Protein AF-A0A2I0SC92-F1 (afdb_monomer_lite)

Organism: NCBI:txid2058924

Radius of gyration: 16.12 Å; chains: 1; bounding box: 43×24×36 Å

Structure (mmCIF, N/CA/C/O backbone):
data_AF-A0A2I0SC92-F1
#
_entry.id   AF-A0A2I0SC92-F1
#
loop_
_atom_site.group_PDB
_atom_site.id
_atom_site.type_symbol
_atom_site.label_atom_id
_atom_site.label_alt_id
_atom_site.label_comp_id
_atom_site.label_asym_id
_atom_site.label_entity_id
_ato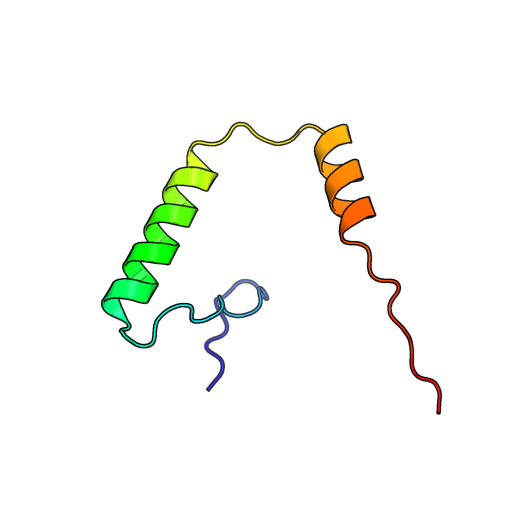m_site.label_seq_id
_atom_site.pdbx_PDB_ins_code
_atom_site.Cartn_x
_atom_site.Cartn_y
_atom_site.Cartn_z
_atom_site.occupancy
_atom_site.B_iso_or_equiv
_atom_site.auth_seq_id
_atom_site.auth_comp_id
_atom_site.auth_asym_id
_atom_site.auth_atom_id
_atom_site.pdbx_PDB_model_num
ATOM 1 N N . MET A 1 1 ? -4.505 -9.463 -23.895 1.00 33.84 1 MET A N 1
ATOM 2 C CA . MET A 1 1 ? -4.089 -10.643 -23.109 1.00 33.84 1 MET A CA 1
ATOM 3 C C . MET A 1 1 ? -4.043 -10.224 -21.648 1.00 33.84 1 MET A C 1
ATOM 5 O O . MET A 1 1 ? -3.046 -9.660 -21.219 1.00 33.84 1 MET A O 1
ATOM 9 N N . ALA A 1 2 ? -5.156 -10.360 -20.926 1.00 43.53 2 ALA A N 1
ATOM 10 C CA . ALA A 1 2 ? -5.185 -10.083 -19.493 1.00 43.53 2 ALA A CA 1
ATOM 11 C C . ALA A 1 2 ? -4.531 -11.268 -18.774 1.00 43.53 2 ALA A C 1
ATOM 13 O O . ALA A 1 2 ? -4.977 -12.400 -18.930 1.00 43.53 2 ALA A O 1
ATOM 14 N N . VAL A 1 3 ? -3.437 -11.011 -18.063 1.00 48.59 3 VAL A N 1
ATOM 15 C CA . VAL A 1 3 ? -2.791 -12.002 -17.201 1.00 48.59 3 VAL A CA 1
ATOM 16 C C . VAL A 1 3 ? -3.506 -11.970 -15.854 1.00 48.59 3 VAL A C 1
ATOM 18 O O . VAL A 1 3 ? -3.224 -11.131 -15.004 1.00 48.59 3 VAL A O 1
ATOM 21 N N . GLU A 1 4 ? -4.526 -12.809 -15.708 1.00 45.06 4 GLU A N 1
ATOM 22 C CA . GLU A 1 4 ? -5.212 -13.004 -14.432 1.00 45.06 4 GLU A CA 1
ATOM 23 C C . GLU A 1 4 ? -4.237 -13.651 -13.442 1.00 45.06 4 GLU A C 1
ATOM 25 O O . GLU A 1 4 ? -3.757 -14.761 -13.663 1.00 45.06 4 GLU A O 1
ATOM 30 N N . ASP A 1 5 ? -3.910 -12.934 -12.367 1.00 55.34 5 ASP A N 1
ATOM 31 C CA . ASP A 1 5 ? -3.132 -13.476 -11.256 1.00 55.34 5 ASP A CA 1
ATOM 32 C C . ASP A 1 5 ? -4.088 -14.227 -10.313 1.00 55.34 5 ASP A C 1
ATOM 34 O O . ASP A 1 5 ? -5.180 -13.753 -9.987 1.00 55.34 5 ASP A O 1
ATOM 38 N N . THR A 1 6 ? -3.683 -15.431 -9.926 1.00 50.50 6 THR A N 1
ATOM 39 C CA . THR A 1 6 ? -4.459 -16.640 -9.571 1.00 50.50 6 THR A CA 1
ATOM 40 C C . THR A 1 6 ? -5.410 -16.588 -8.352 1.00 50.50 6 THR A C 1
ATOM 42 O O . THR A 1 6 ? -5.687 -17.614 -7.736 1.00 50.50 6 THR A O 1
ATOM 45 N N . LEU A 1 7 ? -5.959 -15.429 -7.977 1.00 56.44 7 LEU A N 1
ATOM 46 C CA . LEU A 1 7 ? -6.851 -15.253 -6.814 1.00 56.44 7 LEU A CA 1
ATOM 47 C C . LEU A 1 7 ? -8.140 -14.464 -7.122 1.00 56.44 7 LEU A C 1
ATOM 49 O O . LEU A 1 7 ? -8.776 -13.941 -6.208 1.00 56.44 7 LEU A O 1
ATOM 53 N N . GLY A 1 8 ? -8.516 -14.316 -8.397 1.00 56.34 8 GLY A N 1
ATOM 54 C CA . GLY A 1 8 ? -9.640 -13.454 -8.799 1.00 56.34 8 GLY A CA 1
ATOM 55 C C . GLY A 1 8 ? -9.371 -11.963 -8.554 1.00 56.34 8 GLY A C 1
ATOM 56 O O . GLY A 1 8 ? -10.290 -11.143 -8.560 1.00 56.34 8 GLY A O 1
ATOM 57 N N . ARG A 1 9 ? -8.104 -11.598 -8.315 1.00 61.28 9 ARG A N 1
ATOM 58 C CA . ARG A 1 9 ? -7.661 -10.208 -8.236 1.00 61.28 9 ARG A CA 1
ATOM 59 C C . ARG A 1 9 ? -7.429 -9.714 -9.668 1.00 61.28 9 ARG A C 1
ATOM 61 O O . ARG A 1 9 ? -6.764 -10.411 -10.433 1.00 61.28 9 ARG A O 1
ATOM 68 N N . PRO A 1 10 ? -7.925 -8.521 -10.040 1.00 71.88 10 PRO A N 1
ATOM 69 C CA . PRO A 1 10 ? -7.595 -7.944 -11.335 1.00 71.88 10 PRO A CA 1
ATOM 70 C C . PRO A 1 10 ? -6.076 -7.839 -11.496 1.00 71.88 10 PRO A C 1
ATOM 72 O O . PRO A 1 10 ? -5.359 -7.546 -10.532 1.00 71.88 10 PRO A O 1
ATOM 75 N N . ALA A 1 11 ? -5.602 -8.068 -12.721 1.00 79.38 11 ALA A N 1
ATOM 76 C CA . ALA A 1 11 ? -4.194 -7.929 -13.069 1.00 79.38 11 ALA A CA 1
ATOM 77 C C . ALA A 1 11 ? -3.654 -6.571 -12.593 1.00 79.38 11 ALA A C 1
ATOM 79 O O . ALA A 1 11 ? -4.324 -5.539 -12.719 1.00 79.38 11 ALA A O 1
ATOM 80 N N . ARG A 1 12 ? -2.433 -6.559 -12.044 1.00 84.50 12 ARG A N 1
ATOM 81 C CA . ARG A 1 12 ? -1.792 -5.307 -11.624 1.00 84.50 12 ARG A CA 1
ATOM 82 C C . ARG A 1 12 ? -1.631 -4.383 -12.839 1.00 84.50 12 ARG A C 1
ATOM 84 O O . ARG A 1 12 ? -1.184 -4.847 -13.888 1.00 84.50 12 ARG A O 1
ATOM 91 N N . PRO A 1 13 ? -1.933 -3.079 -12.713 1.00 90.81 13 PRO A N 1
ATOM 92 C CA . PRO A 1 13 ? -1.702 -2.135 -13.797 1.00 90.81 13 PRO A CA 1
ATOM 93 C C . PRO A 1 13 ? -0.229 -2.086 -14.214 1.00 90.81 13 PRO A C 1
ATOM 95 O O . PRO A 1 13 ? 0.673 -2.107 -13.369 1.00 90.81 13 PRO A O 1
ATOM 98 N N . ILE A 1 14 ? 0.012 -1.950 -15.516 1.00 92.88 14 ILE A N 1
ATOM 99 C CA . ILE A 1 14 ? 1.343 -1.668 -16.055 1.00 92.88 14 ILE A CA 1
ATOM 100 C C . ILE A 1 14 ? 1.623 -0.175 -15.848 1.00 92.88 14 ILE A C 1
ATOM 102 O O . ILE A 1 14 ? 0.869 0.675 -16.317 1.00 92.88 14 ILE A O 1
ATOM 106 N N . ARG A 1 15 ? 2.683 0.147 -15.100 1.00 92.81 15 ARG A N 1
ATOM 107 C CA . ARG A 1 15 ? 3.131 1.527 -14.832 1.00 92.81 15 ARG A CA 1
ATOM 108 C C . ARG A 1 15 ? 4.269 1.967 -15.746 1.00 92.81 15 ARG A C 1
ATOM 110 O O . ARG A 1 15 ? 4.420 3.160 -15.986 1.00 92.81 15 ARG A O 1
ATOM 117 N N . PHE A 1 16 ? 5.067 1.015 -16.217 1.00 95.50 16 PHE A N 1
ATOM 118 C CA . PHE A 1 16 ? 6.201 1.243 -17.107 1.00 95.50 16 PHE A CA 1
ATOM 119 C C . PHE A 1 16 ? 6.146 0.234 -18.253 1.00 95.50 16 PHE A C 1
ATOM 121 O O . PHE A 1 16 ? 5.834 -0.929 -18.012 1.00 95.50 16 PHE A O 1
ATOM 128 N N . GLU A 1 17 ? 6.459 0.673 -19.473 1.00 94.81 17 GLU A N 1
ATOM 129 C CA . GLU A 1 17 ? 6.508 -0.207 -20.651 1.00 94.81 17 GLU A CA 1
ATOM 130 C C . GLU A 1 17 ? 7.609 -1.264 -20.533 1.00 94.81 17 GLU A C 1
ATOM 132 O O . GLU A 1 17 ? 7.399 -2.412 -20.911 1.00 94.81 17 GLU A O 1
ATOM 137 N N . ASP A 1 18 ? 8.760 -0.890 -19.961 1.00 96.19 18 ASP A N 1
ATOM 138 C CA . ASP A 1 18 ? 9.840 -1.823 -19.649 1.00 96.19 18 ASP A CA 1
ATOM 139 C C . ASP A 1 18 ? 9.376 -2.845 -18.587 1.00 96.19 18 ASP A C 1
ATOM 141 O O . ASP A 1 18 ? 9.130 -2.461 -17.430 1.00 96.19 18 ASP A O 1
ATOM 145 N N . PRO A 1 19 ? 9.297 -4.147 -18.934 1.00 94.62 19 PRO A N 1
ATOM 146 C CA . PRO A 1 19 ? 8.840 -5.185 -18.019 1.00 94.62 19 PRO A CA 1
ATOM 147 C C . PRO A 1 19 ? 9.701 -5.307 -16.760 1.00 94.62 19 PRO A C 1
ATOM 149 O O . PRO A 1 19 ? 9.158 -5.521 -15.674 1.00 94.62 19 PRO A O 1
ATOM 152 N N . ALA A 1 20 ? 11.023 -5.139 -16.872 1.00 95.69 20 ALA A N 1
ATOM 153 C CA . ALA A 1 20 ? 11.936 -5.281 -15.739 1.00 95.69 20 ALA A CA 1
ATOM 154 C C . ALA A 1 20 ? 11.724 -4.147 -14.730 1.00 95.69 20 ALA A C 1
ATOM 156 O O . ALA A 1 20 ? 11.605 -4.378 -13.523 1.00 95.69 20 ALA A O 1
ATOM 157 N N . ARG A 1 21 ? 11.580 -2.915 -15.229 1.00 96.81 21 ARG A N 1
ATOM 158 C CA . ARG A 1 21 ? 11.263 -1.745 -14.404 1.00 96.81 21 ARG A CA 1
ATOM 159 C C . ARG A 1 21 ? 9.879 -1.849 -13.762 1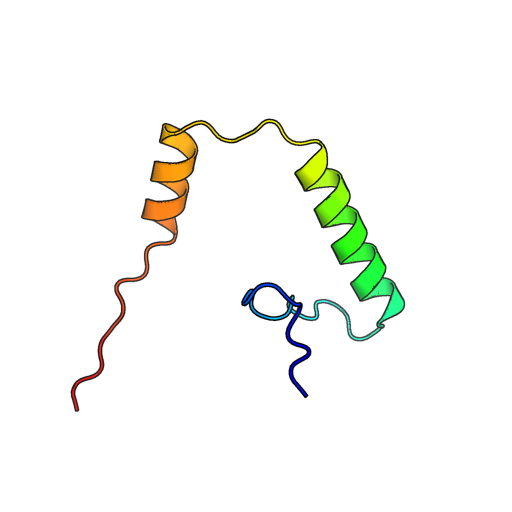.00 96.81 21 ARG A C 1
ATOM 161 O O . ARG A 1 21 ? 9.721 -1.484 -12.596 1.00 96.81 21 ARG A O 1
ATOM 168 N N . ASN A 1 22 ? 8.885 -2.358 -14.491 1.00 95.75 22 ASN A N 1
ATOM 169 C CA . ASN A 1 22 ? 7.542 -2.573 -13.955 1.00 95.75 22 ASN A CA 1
ATOM 170 C C . ASN A 1 22 ? 7.529 -3.636 -12.844 1.00 95.75 22 ASN A C 1
ATOM 172 O O . ASN A 1 22 ? 6.909 -3.423 -11.801 1.00 95.75 22 ASN A O 1
ATOM 176 N N . ALA A 1 23 ? 8.261 -4.738 -13.026 1.00 94.69 23 ALA A N 1
ATOM 177 C CA . ALA A 1 23 ? 8.419 -5.774 -12.008 1.00 94.69 23 ALA A CA 1
ATOM 178 C C . ALA A 1 23 ? 9.126 -5.235 -10.753 1.00 94.69 23 ALA A C 1
ATOM 180 O O . ALA A 1 23 ? 8.627 -5.417 -9.643 1.00 94.69 23 ALA A O 1
ATOM 181 N N . ALA A 1 24 ? 10.228 -4.496 -10.919 1.00 97.06 24 ALA A N 1
ATOM 182 C CA . ALA A 1 24 ? 10.963 -3.893 -9.806 1.00 97.06 24 ALA A CA 1
ATOM 183 C C . ALA A 1 24 ? 10.111 -2.889 -9.007 1.00 97.06 24 ALA A C 1
ATOM 185 O O . ALA A 1 24 ? 10.180 -2.848 -7.777 1.00 97.06 24 ALA A O 1
ATOM 186 N N . TYR A 1 25 ? 9.274 -2.099 -9.689 1.00 96.75 25 TYR A N 1
ATOM 187 C CA . TYR A 1 25 ? 8.327 -1.196 -9.035 1.00 96.75 25 TYR A CA 1
ATOM 188 C C . TYR A 1 25 ? 7.350 -1.959 -8.139 1.00 96.75 25 TYR A C 1
ATOM 190 O O . TYR A 1 25 ? 7.202 -1.629 -6.964 1.00 96.75 25 TYR A O 1
ATOM 198 N N . TRP A 1 26 ? 6.708 -2.994 -8.678 1.00 95.69 26 TRP A N 1
ATOM 199 C CA . TRP A 1 26 ? 5.718 -3.765 -7.936 1.00 95.69 26 TRP A CA 1
ATOM 200 C C . TRP A 1 26 ? 6.335 -4.570 -6.788 1.00 95.69 26 TRP A C 1
ATOM 202 O O . TRP A 1 26 ? 5.758 -4.577 -5.704 1.00 95.69 26 TRP A O 1
ATOM 212 N N . ALA A 1 27 ? 7.535 -5.127 -6.970 1.00 96.44 27 ALA A N 1
ATOM 213 C CA . ALA A 1 27 ? 8.278 -5.792 -5.899 1.00 96.44 27 ALA A CA 1
ATOM 214 C C . ALA A 1 27 ? 8.586 -4.839 -4.730 1.00 96.44 27 ALA A C 1
ATOM 216 O O . ALA A 1 27 ? 8.467 -5.210 -3.564 1.00 96.44 27 ALA A O 1
ATOM 217 N N . ARG A 1 28 ? 8.927 -3.576 -5.026 1.00 97.19 28 ARG A N 1
ATOM 218 C CA . ARG A 1 28 ? 9.111 -2.549 -3.991 1.00 97.19 28 ARG A CA 1
ATOM 219 C C . ARG A 1 28 ? 7.812 -2.251 -3.242 1.00 97.19 28 ARG A C 1
ATOM 221 O O . ARG A 1 28 ? 7.855 -2.057 -2.031 1.00 97.19 28 ARG A O 1
ATOM 228 N N . ILE A 1 29 ? 6.681 -2.171 -3.945 1.00 95.81 29 ILE A N 1
ATOM 229 C CA . ILE A 1 29 ? 5.376 -1.946 -3.308 1.00 95.81 29 ILE A CA 1
ATOM 230 C C . ILE A 1 29 ? 5.031 -3.104 -2.371 1.00 95.81 29 ILE A C 1
ATOM 232 O O . ILE A 1 29 ? 4.655 -2.841 -1.232 1.00 95.81 29 ILE A O 1
ATOM 236 N N . ASP A 1 30 ? 5.220 -4.350 -2.809 1.00 94.88 30 ASP A N 1
ATOM 237 C CA . ASP A 1 30 ? 4.970 -5.528 -1.971 1.00 94.88 30 ASP A CA 1
ATOM 238 C C . ASP A 1 30 ? 5.826 -5.494 -0.698 1.00 94.88 30 ASP A C 1
ATOM 240 O O . ASP A 1 30 ? 5.290 -5.565 0.403 1.00 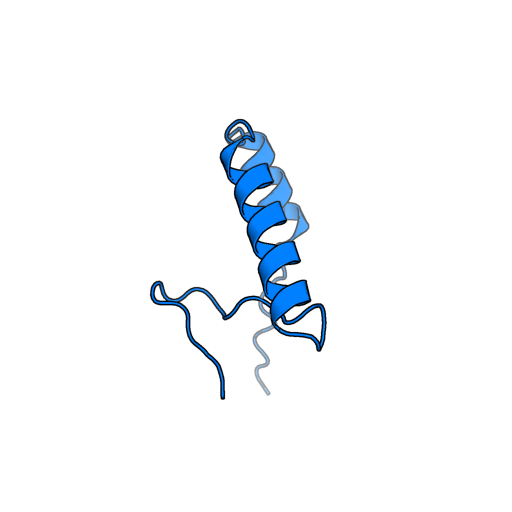94.88 30 ASP A O 1
ATOM 244 N N . ALA A 1 31 ? 7.129 -5.224 -0.829 1.00 96.69 31 ALA A N 1
ATOM 245 C CA . ALA A 1 31 ? 8.029 -5.125 0.320 1.00 96.69 31 ALA A CA 1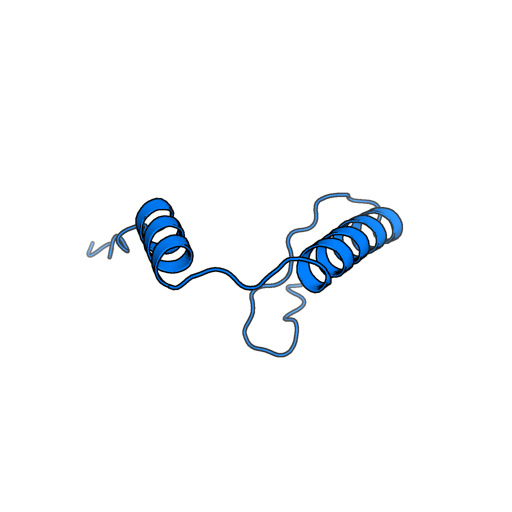
ATOM 246 C C . ALA A 1 31 ? 7.631 -4.027 1.327 1.00 96.69 31 ALA A C 1
ATOM 248 O O . ALA A 1 31 ? 7.825 -4.194 2.530 1.00 96.69 31 ALA A O 1
ATOM 249 N N . ILE A 1 32 ? 7.088 -2.897 0.855 1.00 97.00 32 ILE A N 1
ATOM 250 C CA . ILE A 1 32 ? 6.593 -1.818 1.727 1.00 97.00 32 ILE A CA 1
ATOM 251 C C . ILE A 1 32 ? 5.312 -2.250 2.447 1.00 97.00 32 ILE A C 1
ATOM 253 O O . ILE A 1 32 ? 5.155 -1.974 3.635 1.00 97.00 32 ILE A O 1
ATOM 257 N N . VAL A 1 33 ? 4.394 -2.908 1.735 1.00 94.19 33 VAL A N 1
ATOM 258 C CA . VAL A 1 33 ? 3.119 -3.375 2.294 1.00 94.19 33 VAL A CA 1
ATOM 259 C C . VAL A 1 33 ? 3.349 -4.454 3.350 1.00 94.19 33 VAL A C 1
ATOM 261 O O . VAL A 1 33 ? 2.736 -4.381 4.411 1.00 94.19 33 VAL A O 1
ATOM 264 N N . ASP A 1 34 ? 4.269 -5.386 3.105 1.00 95.81 34 ASP A N 1
ATOM 265 C CA . ASP A 1 34 ? 4.595 -6.473 4.037 1.00 95.81 34 ASP A CA 1
ATOM 266 C C . ASP A 1 34 ? 5.196 -5.967 5.358 1.00 95.81 34 ASP A C 1
ATOM 268 O O . ASP A 1 34 ? 5.034 -6.597 6.402 1.00 95.81 34 ASP A O 1
ATOM 272 N N . GLN A 1 35 ? 5.871 -4.814 5.333 1.00 96.50 35 GLN A N 1
ATOM 273 C CA . GLN A 1 35 ? 6.455 -4.187 6.524 1.00 96.50 35 GLN A CA 1
ATOM 274 C C . GLN A 1 35 ? 5.479 -3.267 7.270 1.00 96.50 35 GLN A C 1
ATOM 276 O O . GLN A 1 35 ? 5.774 -2.833 8.387 1.00 96.50 35 GLN A O 1
ATOM 281 N N . ALA A 1 36 ? 4.337 -2.923 6.673 1.00 94.56 36 ALA A N 1
ATOM 282 C CA . ALA A 1 36 ? 3.396 -1.995 7.279 1.00 94.56 36 ALA A CA 1
ATOM 283 C C . ALA A 1 36 ? 2.598 -2.668 8.415 1.00 94.56 36 ALA A C 1
ATOM 285 O O . ALA A 1 36 ? 2.172 -3.818 8.281 1.00 94.56 36 ALA A O 1
ATOM 286 N N . PRO A 1 37 ? 2.318 -1.961 9.529 1.00 95.44 37 PRO A N 1
ATOM 287 C CA . PRO A 1 37 ? 1.407 -2.478 10.539 1.00 95.44 37 PRO A CA 1
ATOM 288 C C . PRO A 1 37 ? -0.001 -2.661 9.944 1.00 95.44 37 PRO A C 1
ATOM 290 O O . PRO A 1 37 ? -0.425 -1.874 9.088 1.00 95.44 37 PRO A O 1
ATOM 293 N N . PRO A 1 38 ? -0.769 -3.663 10.406 1.00 93.69 38 PRO A N 1
ATOM 294 C CA . PRO A 1 38 ? -2.123 -3.873 9.923 1.00 93.69 38 PRO A CA 1
ATOM 295 C C . PRO A 1 38 ? -3.015 -2.676 10.266 1.00 93.69 38 PRO A C 1
ATOM 297 O O . PRO A 1 38 ? -2.946 -2.112 11.358 1.00 93.69 38 PRO A O 1
ATOM 300 N N . LEU A 1 39 ? -3.908 -2.319 9.342 1.00 94.94 39 LEU A N 1
ATOM 301 C CA . LEU A 1 39 ? -4.864 -1.233 9.559 1.00 94.94 39 LEU A CA 1
ATOM 302 C C . LEU A 1 39 ? -5.829 -1.553 10.707 1.00 94.94 39 LEU A C 1
ATOM 304 O O . LEU A 1 39 ? -6.315 -2.682 10.834 1.00 94.94 39 LEU A O 1
ATOM 308 N N . THR A 1 40 ? -6.198 -0.540 11.488 1.00 97.44 40 THR A N 1
ATOM 309 C CA . THR A 1 40 ? -7.285 -0.659 12.466 1.00 97.44 40 THR A CA 1
ATOM 310 C C . THR A 1 40 ? -8.640 -0.790 11.763 1.00 97.44 40 THR A C 1
ATOM 312 O O . THR A 1 40 ? -8.797 -0.478 10.577 1.00 97.44 40 THR A O 1
ATOM 315 N N . ALA A 1 41 ? -9.661 -1.256 12.489 1.00 97.31 41 ALA A N 1
ATOM 316 C CA . ALA A 1 41 ? -11.017 -1.349 11.944 1.00 97.31 41 ALA A CA 1
ATOM 317 C C . ALA A 1 41 ? -11.542 0.014 11.463 1.00 97.31 41 ALA A C 1
ATOM 319 O O . ALA A 1 41 ? -12.131 0.097 10.386 1.00 97.31 41 ALA A O 1
ATOM 320 N N . GLU A 1 42 ? -11.256 1.076 12.215 1.00 97.62 42 GLU A N 1
ATOM 321 C CA . GLU A 1 42 ? -11.642 2.442 11.871 1.00 97.62 42 GLU A CA 1
ATOM 322 C C . GLU A 1 42 ? -10.935 2.944 10.605 1.00 97.62 42 GLU A C 1
ATOM 324 O O . GLU A 1 42 ? -11.585 3.481 9.708 1.00 97.62 42 GLU A O 1
ATOM 329 N N . GLN A 1 43 ? -9.624 2.717 10.474 1.00 96.94 43 GLN A N 1
ATOM 330 C CA . GLN A 1 43 ? -8.879 3.088 9.266 1.00 96.94 43 GLN A CA 1
ATOM 331 C C . GLN A 1 43 ? -9.423 2.366 8.030 1.00 96.94 43 GLN A C 1
ATOM 333 O O . GLN A 1 43 ? -9.650 2.994 6.995 1.00 96.94 43 GLN A O 1
ATOM 338 N N . ARG A 1 44 ? -9.706 1.061 8.147 1.00 95.81 44 ARG A N 1
ATOM 339 C CA . ARG A 1 44 ? -10.350 0.294 7.070 1.00 95.81 44 ARG A CA 1
ATOM 340 C C . ARG A 1 44 ? -11.716 0.870 6.701 1.00 95.81 44 ARG A C 1
ATOM 342 O O . ARG A 1 44 ? -12.018 0.964 5.515 1.00 95.81 44 ARG A O 1
ATOM 349 N N . ALA A 1 45 ? -12.530 1.252 7.686 1.00 95.75 45 ALA A N 1
ATOM 350 C CA . ALA A 1 45 ? -13.844 1.843 7.445 1.00 95.75 45 ALA A CA 1
ATOM 351 C C . ALA A 1 45 ? -13.738 3.183 6.701 1.00 95.75 45 ALA A C 1
ATOM 353 O O . ALA A 1 45 ? -14.430 3.375 5.704 1.00 95.75 45 ALA A O 1
ATOM 354 N N . ARG A 1 46 ? -12.818 4.064 7.117 1.00 96.25 46 ARG A N 1
ATOM 355 C CA . ARG A 1 46 ? -12.571 5.355 6.452 1.00 96.25 46 ARG A CA 1
ATOM 356 C C . ARG A 1 46 ? -12.105 5.183 5.007 1.00 96.25 46 ARG A C 1
ATOM 358 O O . ARG A 1 46 ? -12.638 5.841 4.122 1.00 96.25 46 ARG A O 1
ATOM 365 N N . ILE A 1 47 ? -11.160 4.274 4.754 1.00 93.94 47 ILE A N 1
ATOM 366 C CA . ILE A 1 47 ? -10.681 3.980 3.393 1.00 93.94 47 ILE A CA 1
ATOM 367 C C . ILE A 1 47 ? -11.830 3.453 2.530 1.00 93.94 47 ILE A C 1
ATOM 369 O O . ILE A 1 47 ? -12.044 3.950 1.429 1.00 93.94 47 ILE A O 1
ATOM 373 N N . ARG A 1 48 ? -12.613 2.490 3.033 1.00 92.81 48 ARG A N 1
ATOM 374 C CA . ARG A 1 48 ? -13.774 1.970 2.295 1.00 92.81 48 ARG A CA 1
ATOM 375 C C . ARG A 1 48 ? -14.779 3.068 1.973 1.00 92.81 48 ARG A C 1
ATOM 377 O O . ARG A 1 48 ? -15.225 3.125 0.839 1.00 92.81 48 ARG A O 1
ATOM 384 N N . ALA 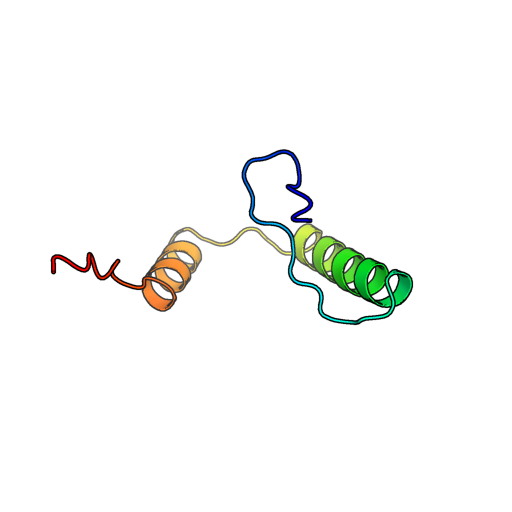A 1 49 ? -15.096 3.938 2.930 1.00 93.00 49 ALA A N 1
ATOM 385 C CA . ALA A 1 49 ? -16.011 5.053 2.708 1.00 93.00 49 ALA A CA 1
ATOM 386 C C . ALA A 1 49 ? -15.481 6.035 1.649 1.00 93.00 49 ALA A C 1
ATOM 388 O O . ALA A 1 49 ? -16.238 6.452 0.781 1.00 93.00 49 ALA A O 1
ATOM 389 N N . ALA A 1 50 ? -14.183 6.355 1.676 1.00 93.56 50 ALA A N 1
ATOM 390 C CA . ALA A 1 50 ? -13.569 7.287 0.730 1.00 93.56 50 ALA A CA 1
ATOM 391 C C . ALA A 1 50 ? -13.565 6.777 -0.722 1.00 93.56 50 ALA A C 1
ATOM 393 O O . ALA A 1 50 ? -13.707 7.568 -1.650 1.00 93.56 50 ALA A O 1
ATOM 394 N N . PHE A 1 51 ? -13.410 5.465 -0.923 1.00 87.56 51 PHE A N 1
ATOM 395 C CA . PHE A 1 51 ? -13.369 4.840 -2.252 1.00 87.56 51 PHE A CA 1
ATOM 396 C C . PHE A 1 51 ? -14.675 4.139 -2.645 1.00 87.56 51 PHE A C 1
ATOM 398 O O . PHE A 1 51 ? -14.726 3.474 -3.680 1.00 87.56 51 PHE A O 1
ATOM 405 N N . HIS A 1 52 ? -15.733 4.269 -1.843 1.00 86.75 52 HIS A N 1
ATOM 406 C CA . HIS A 1 52 ? -17.036 3.713 -2.173 1.00 86.75 52 HIS A CA 1
ATOM 407 C C . HIS A 1 52 ? -17.658 4.512 -3.324 1.00 86.75 52 HIS A C 1
ATOM 409 O O . HIS A 1 52 ? -18.292 5.546 -3.119 1.00 86.75 52 HIS A O 1
ATOM 415 N N . GLN A 1 53 ? -17.500 4.008 -4.545 1.00 73.81 53 GLN A N 1
ATOM 416 C CA . GLN A 1 53 ? -18.303 4.439 -5.682 1.00 73.81 53 GLN A CA 1
ATOM 417 C C . GLN A 1 53 ? -19.638 3.683 -5.630 1.00 73.81 53 GLN A C 1
ATOM 419 O O . GLN A 1 53 ? -19.620 2.448 -5.671 1.00 73.81 53 GLN A O 1
ATOM 424 N N . PRO A 1 54 ? -20.796 4.362 -5.512 1.00 69.25 54 PRO A N 1
ATOM 425 C CA . PRO A 1 54 ? -22.070 3.692 -5.718 1.00 69.25 54 PRO A CA 1
ATOM 426 C C . PRO A 1 54 ? -22.065 3.131 -7.140 1.00 69.25 54 PRO A C 1
ATOM 428 O O . PRO A 1 54 ? -21.817 3.860 -8.097 1.00 69.25 54 PRO A O 1
ATOM 431 N N . VAL A 1 55 ? -22.288 1.823 -7.276 1.00 62.53 55 VAL A N 1
ATOM 432 C CA . VAL A 1 55 ? -22.436 1.189 -8.588 1.00 62.53 55 VAL A CA 1
ATOM 433 C C . VAL A 1 55 ? -23.606 1.883 -9.278 1.00 62.53 55 VAL A C 1
ATOM 435 O O . VAL A 1 55 ? -24.758 1.677 -8.894 1.00 62.53 55 VAL A O 1
ATOM 438 N N . VAL A 1 56 ? -23.326 2.729 -10.268 1.00 57.06 56 VAL A N 1
ATOM 439 C CA . VAL A 1 56 ? -24.359 3.228 -11.172 1.00 57.06 56 VAL A CA 1
ATOM 440 C C . VAL A 1 56 ? -24.794 2.010 -11.977 1.00 57.06 56 VAL A C 1
ATOM 442 O O . VAL A 1 56 ? -24.125 1.603 -12.921 1.00 57.06 56 VAL A O 1
ATOM 445 N N . ARG A 1 57 ? -25.870 1.344 -11.545 1.00 55.06 57 ARG A N 1
ATOM 446 C CA . ARG A 1 57 ? -26.591 0.426 -12.425 1.00 55.06 57 ARG A CA 1
ATOM 447 C C . ARG A 1 57 ? -27.219 1.302 -13.502 1.00 55.06 57 ARG A C 1
ATOM 449 O O . ARG A 1 57 ? -28.241 1.931 -13.243 1.00 55.06 57 ARG A O 1
ATOM 456 N N . GLU A 1 58 ? -26.599 1.373 -14.674 1.00 49.44 58 GLU A N 1
ATOM 457 C CA . GLU A 1 58 ? -27.305 1.822 -15.869 1.00 49.44 58 GLU A CA 1
ATOM 458 C C . GLU A 1 58 ? -28.433 0.821 -16.132 1.00 49.44 58 GLU A C 1
ATOM 460 O O . GLU A 1 58 ? -28.210 -0.325 -16.516 1.00 49.44 58 GLU A O 1
ATOM 465 N N . ALA A 1 59 ? -29.655 1.243 -15.823 1.00 46.28 59 ALA A N 1
ATOM 466 C CA . ALA A 1 59 ? -30.846 0.740 -16.473 1.00 46.28 59 ALA A CA 1
ATOM 467 C C . ALA A 1 59 ? -31.181 1.743 -17.582 1.00 46.28 59 ALA A C 1
ATOM 469 O O . ALA A 1 59 ? -31.709 2.815 -17.283 1.00 46.28 59 ALA A O 1
ATOM 470 N N . ALA A 1 60 ? -30.825 1.411 -18.824 1.00 38.09 60 ALA A N 1
ATOM 471 C CA . ALA A 1 60 ? -31.379 1.985 -20.049 1.00 38.09 60 ALA A CA 1
ATOM 472 C C . ALA A 1 60 ? -3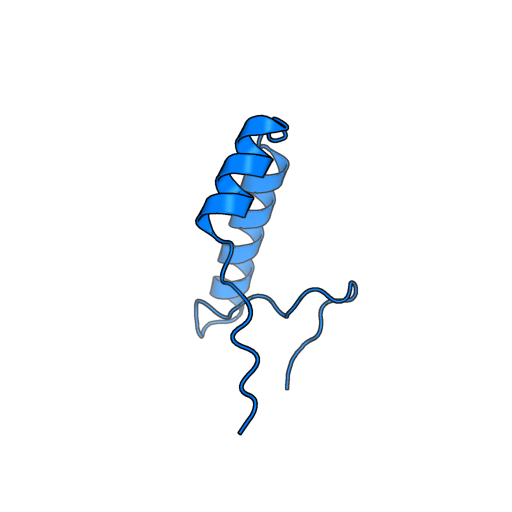1.113 1.032 -21.219 1.00 38.09 60 ALA A C 1
ATOM 474 O O . ALA A 1 60 ? -29.934 0.661 -21.410 1.00 38.09 60 ALA A O 1
#

pLDDT: mean 82.27, std 19.57, range [33.84, 97.62]

Secondary structure (DSSP, 8-state):
----BTTTBPPPPP--SSHHHHHHHHHHHHHHHHHSPPPPHHHHHHHHHHH---------

Foldseek 3Di:
DFDDDDPNDGGDDQPDPPPVVSVVVVVVVVVVVVPDDDDDPVRVVVVCVVPDDPPPPDDD

Sequence (60 aa):
MAVEDTLGRPARPIRFEDPARNAAYWARIDAIVDQAPPLTAEQRARIRAAFHQPVVREAA